Protein AF-A0A2D6ZJS2-F1 (afdb_monomer)

Radius of gyration: 13.73 Å; Cα contacts (8 Å, |Δi|>4): 86; chains: 1; bounding box: 30×41×29 Å

Sequence (83 aa):
YWNRAKSSSPIMCLGKAVIYLGNQEFESAKELSKKIISIDPNYILGLYSLALSEFGLGNFDETLKLANEGLKKFNNYYKCMFI

Foldseek 3Di:
DPPPVVCLDLVNLLVVLVVCLVVLVLVSSLVSLVSSCVVPVLPLSSLVSNLSSCVSVVVPVVSVVSVVVSVVSVVVVVVVVVD

Structure (mmCIF, N/CA/C/O backbone):
data_AF-A0A2D6ZJS2-F1
#
_entry.id   AF-A0A2D6ZJS2-F1
#
loop_
_atom_site.group_PDB
_atom_site.id
_atom_site.type_symbol
_atom_site.label_atom_id
_atom_site.label_alt_id
_atom_site.label_comp_id
_atom_site.label_asym_id
_atom_site.label_entity_id
_atom_site.label_seq_id
_atom_site.pdbx_PDB_ins_code
_atom_site.Cartn_x
_atom_site.Cartn_y
_atom_site.Cartn_z
_atom_site.occupancy
_atom_site.B_iso_or_equiv
_atom_site.auth_seq_id
_atom_site.auth_comp_id
_atom_site.auth_asym_id
_atom_site.auth_atom_id
_atom_site.pdbx_PDB_model_num
ATOM 1 N N . TYR A 1 1 ? 20.312 20.763 -17.775 1.00 35.06 1 TYR A N 1
ATOM 2 C CA . TYR A 1 1 ? 18.981 20.128 -17.886 1.00 35.06 1 TYR A CA 1
ATOM 3 C C . TYR A 1 1 ? 18.907 18.755 -17.184 1.00 35.06 1 TYR A C 1
ATOM 5 O O . TYR A 1 1 ? 18.371 17.820 -17.753 1.00 35.06 1 TYR A O 1
ATOM 13 N N . TRP A 1 2 ? 19.380 18.618 -15.929 1.00 35.97 2 TRP A N 1
ATOM 14 C CA . TRP A 1 2 ? 19.487 17.313 -15.226 1.00 35.97 2 TRP A CA 1
ATOM 15 C C . TRP A 1 2 ? 18.719 17.212 -13.884 1.00 35.97 2 TRP A C 1
ATOM 17 O O . TRP A 1 2 ? 18.743 16.166 -13.242 1.00 35.97 2 TRP A O 1
ATOM 27 N N . ASN A 1 3 ? 18.000 18.261 -13.455 1.00 46.50 3 ASN A N 1
ATOM 28 C CA . ASN A 1 3 ? 17.414 18.317 -12.101 1.00 46.50 3 ASN A CA 1
ATOM 29 C C . ASN A 1 3 ? 15.935 17.905 -11.978 1.00 46.50 3 ASN A C 1
ATOM 31 O O . ASN A 1 3 ? 15.516 17.571 -10.873 1.00 46.50 3 ASN A O 1
ATOM 35 N N . ARG A 1 4 ? 15.145 17.873 -13.065 1.00 47.00 4 ARG A N 1
ATOM 36 C CA . ARG A 1 4 ? 13.718 17.467 -13.010 1.00 47.00 4 ARG A CA 1
ATOM 37 C C . ARG A 1 4 ? 13.497 15.949 -13.060 1.00 47.00 4 ARG A C 1
ATOM 39 O O . ARG A 1 4 ? 12.518 15.457 -12.510 1.00 47.00 4 ARG A O 1
ATOM 46 N N . ALA A 1 5 ? 14.422 15.202 -13.667 1.00 50.62 5 ALA A N 1
ATOM 47 C CA . ALA A 1 5 ? 14.316 13.744 -13.769 1.00 50.62 5 ALA A CA 1
ATOM 48 C C . ALA A 1 5 ? 14.592 13.037 -12.426 1.00 50.62 5 ALA A C 1
ATOM 50 O O . ALA A 1 5 ? 13.915 12.073 -12.085 1.00 50.62 5 ALA A O 1
ATOM 51 N N . LYS A 1 6 ? 15.526 13.551 -11.608 1.00 48.56 6 LYS A N 1
ATOM 52 C CA . LYS A 1 6 ? 15.834 12.977 -10.282 1.00 48.56 6 LYS A CA 1
ATOM 53 C C . LYS A 1 6 ? 14.719 13.182 -9.250 1.00 48.56 6 LYS A C 1
ATOM 55 O O . LYS A 1 6 ? 14.569 12.360 -8.353 1.00 48.56 6 LYS A O 1
ATOM 60 N N . SER A 1 7 ? 13.927 14.247 -9.378 1.00 51.47 7 SER A N 1
ATOM 61 C CA . SER A 1 7 ? 12.832 14.579 -8.452 1.00 51.47 7 SER A CA 1
ATOM 62 C C . SER A 1 7 ? 11.560 13.751 -8.679 1.00 51.47 7 SER A C 1
ATOM 64 O O . SER A 1 7 ? 10.711 13.720 -7.793 1.00 51.47 7 SER A O 1
ATOM 66 N N . SER A 1 8 ? 11.458 13.065 -9.823 1.00 62.69 8 SER A N 1
ATOM 67 C CA . SER A 1 8 ? 10.305 12.236 -10.214 1.00 62.69 8 SER A CA 1
ATOM 68 C C . SER A 1 8 ? 10.648 10.742 -10.298 1.00 62.69 8 SER A C 1
ATOM 70 O O . SER A 1 8 ? 9.876 9.963 -10.844 1.00 62.69 8 SER A O 1
ATOM 72 N N . SER A 1 9 ? 11.823 10.332 -9.806 1.00 74.06 9 SER A N 1
ATOM 73 C CA . SER A 1 9 ? 12.216 8.920 -9.795 1.00 74.06 9 SER A CA 1
ATOM 74 C C . SER A 1 9 ? 11.384 8.142 -8.761 1.00 74.06 9 SER A C 1
ATOM 76 O O . SER A 1 9 ? 11.262 8.625 -7.628 1.00 74.06 9 SER A O 1
ATOM 78 N N . PRO A 1 10 ? 10.880 6.931 -9.085 1.00 75.88 10 PRO A N 1
ATOM 79 C CA . PRO A 1 10 ? 10.163 6.063 -8.143 1.00 75.88 10 PRO A CA 1
ATOM 80 C C . PRO A 1 10 ? 10.894 5.879 -6.811 1.00 75.88 10 PRO A C 1
ATOM 82 O O . PRO A 1 10 ? 10.273 5.881 -5.754 1.00 75.88 10 PRO A O 1
ATOM 85 N N . ILE A 1 11 ? 12.227 5.814 -6.853 1.00 79.25 11 ILE A N 1
ATOM 86 C CA . ILE A 1 11 ? 13.097 5.698 -5.675 1.00 79.25 11 ILE A CA 1
ATOM 87 C C . ILE A 1 11 ? 13.014 6.930 -4.765 1.00 79.25 11 ILE A C 1
ATOM 89 O O . ILE A 1 11 ? 12.965 6.797 -3.545 1.00 79.25 11 ILE A O 1
ATOM 93 N N . MET A 1 12 ? 12.966 8.135 -5.338 1.00 82.69 12 MET A N 1
ATOM 94 C CA . MET A 1 12 ? 12.859 9.369 -4.555 1.00 82.69 12 MET A CA 1
ATOM 95 C C . MET A 1 12 ? 11.463 9.509 -3.936 1.00 82.69 12 MET A C 1
ATOM 97 O O . MET A 1 12 ? 11.327 9.893 -2.774 1.00 82.69 12 MET A O 1
ATOM 101 N N . CYS A 1 13 ? 10.421 9.167 -4.700 1.00 84.88 13 CYS A N 1
ATOM 102 C CA . CYS A 1 13 ? 9.051 9.124 -4.196 1.00 84.88 13 CYS A CA 1
ATOM 103 C C . CYS A 1 13 ? 8.897 8.094 -3.069 1.00 84.88 13 CYS A C 1
ATOM 105 O O . CYS A 1 13 ? 8.247 8.395 -2.071 1.00 84.88 13 CYS A O 1
ATOM 107 N N . LEU A 1 14 ? 9.547 6.933 -3.189 1.00 88.56 14 LEU A N 1
ATOM 108 C CA . LEU A 1 14 ? 9.557 5.899 -2.158 1.00 88.56 14 LEU A CA 1
ATOM 109 C C . LEU A 1 14 ? 10.191 6.402 -0.859 1.00 88.56 14 LEU A C 1
ATOM 111 O O . LEU A 1 14 ? 9.586 6.263 0.199 1.00 88.56 14 LEU A O 1
ATOM 115 N N . GLY A 1 15 ? 11.366 7.037 -0.931 1.00 90.06 15 GLY A N 1
ATOM 116 C CA . GLY A 1 15 ? 12.025 7.591 0.256 1.00 90.06 15 GLY A CA 1
ATOM 117 C C . GLY A 1 15 ? 11.129 8.573 1.019 1.00 90.06 15 GLY A C 1
ATOM 118 O O . GLY A 1 15 ? 11.028 8.505 2.240 1.00 90.06 15 GLY A O 1
ATOM 119 N N . LYS A 1 16 ? 10.402 9.434 0.297 1.00 90.38 16 LYS A N 1
ATOM 120 C CA . LYS A 1 16 ? 9.425 10.352 0.902 1.00 90.38 16 LYS A CA 1
ATOM 121 C C . LYS A 1 16 ? 8.201 9.636 1.478 1.00 90.38 16 LYS A C 1
ATOM 123 O O . LYS A 1 16 ? 7.767 9.992 2.567 1.00 90.38 16 LYS A O 1
ATOM 128 N N . ALA A 1 17 ? 7.662 8.636 0.779 1.00 91.12 17 ALA A N 1
ATOM 129 C CA . ALA A 1 17 ? 6.525 7.858 1.269 1.00 91.12 17 ALA A CA 1
ATOM 130 C C . ALA A 1 17 ? 6.860 7.154 2.593 1.00 91.12 17 ALA A C 1
ATOM 132 O O . ALA A 1 17 ? 6.055 7.174 3.516 1.00 91.12 17 ALA A O 1
ATOM 133 N N . VAL A 1 18 ? 8.074 6.608 2.7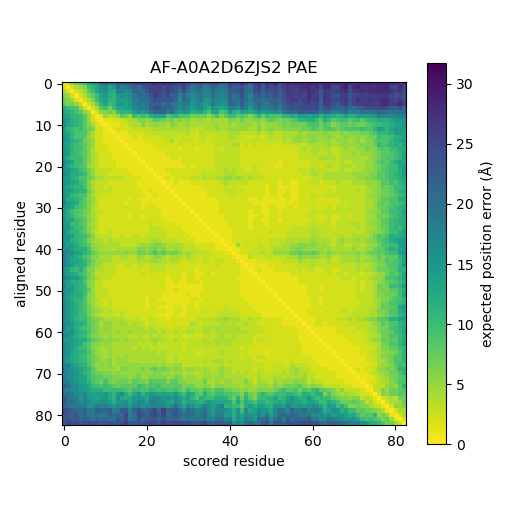21 1.00 92.81 18 VAL A N 1
ATOM 134 C CA . VAL A 1 18 ? 8.552 5.980 3.964 1.00 92.81 18 VAL A CA 1
ATOM 135 C C . VAL A 1 18 ? 8.644 6.987 5.113 1.00 92.81 18 VAL A C 1
ATOM 137 O O . VAL A 1 18 ? 8.242 6.665 6.228 1.00 92.81 18 VAL A O 1
ATOM 140 N N . ILE A 1 19 ? 9.118 8.209 4.853 1.00 94.69 19 ILE A N 1
ATOM 141 C CA . ILE A 1 19 ? 9.153 9.273 5.870 1.00 94.69 19 ILE A CA 1
ATOM 142 C C . ILE A 1 19 ? 7.733 9.613 6.340 1.00 94.69 19 ILE A C 1
ATOM 144 O O . ILE A 1 19 ? 7.488 9.656 7.542 1.00 94.69 19 ILE A O 1
ATOM 148 N N . TYR A 1 20 ? 6.784 9.783 5.414 1.00 94.44 20 TYR A N 1
ATOM 149 C CA . TYR A 1 20 ? 5.388 10.040 5.777 1.00 94.44 20 TYR A CA 1
ATOM 150 C C . TYR A 1 20 ? 4.760 8.895 6.573 1.00 94.44 20 TYR A C 1
ATOM 152 O O . TYR A 1 20 ? 4.070 9.157 7.553 1.00 94.44 20 TYR A O 1
ATOM 160 N N . LEU A 1 21 ? 5.044 7.638 6.219 1.00 94.75 21 LEU A N 1
ATOM 161 C CA . LEU A 1 21 ? 4.605 6.481 7.005 1.00 94.75 21 LEU A CA 1
ATOM 162 C C . LEU A 1 21 ? 5.164 6.521 8.435 1.00 94.75 21 LEU A C 1
ATOM 164 O O . LEU A 1 21 ? 4.421 6.280 9.383 1.00 94.75 21 LEU A O 1
ATOM 168 N N . GLY A 1 22 ? 6.445 6.869 8.603 1.00 93.94 22 GLY A N 1
ATOM 169 C CA . GLY A 1 22 ? 7.072 7.023 9.921 1.00 93.94 22 GLY A CA 1
ATOM 170 C C . GLY A 1 22 ? 6.469 8.159 10.755 1.00 93.94 22 GLY A C 1
ATOM 171 O O . GLY A 1 22 ? 6.350 8.031 11.971 1.00 93.94 22 GLY A O 1
ATOM 172 N N . ASN A 1 23 ? 6.026 9.231 10.097 1.00 95.81 23 ASN A N 1
ATOM 173 C CA . ASN A 1 23 ? 5.349 10.366 10.727 1.00 95.81 23 ASN A CA 1
ATOM 174 C C . ASN A 1 23 ? 3.839 10.152 10.941 1.00 95.81 23 ASN A C 1
ATOM 176 O O . ASN A 1 23 ? 3.173 11.055 11.440 1.00 95.81 23 ASN A O 1
ATOM 180 N N . GLN A 1 24 ? 3.288 8.992 10.561 1.00 94.69 24 GLN A N 1
ATOM 181 C CA . GLN A 1 24 ? 1.842 8.710 10.558 1.00 94.69 24 GLN A CA 1
ATOM 182 C C . GLN A 1 24 ? 1.024 9.624 9.622 1.00 94.69 24 GLN A C 1
ATOM 184 O O . GLN A 1 24 ? -0.194 9.744 9.736 1.00 94.69 24 GLN A O 1
ATOM 189 N N . GLU A 1 25 ? 1.678 10.245 8.641 1.00 96.94 25 GLU A N 1
ATOM 190 C CA . GLU A 1 25 ? 1.050 11.061 7.599 1.00 96.94 25 GLU A CA 1
ATOM 191 C C . GLU A 1 25 ? 0.509 10.161 6.474 1.00 96.94 25 GLU A C 1
ATOM 193 O O . GLU A 1 25 ? 0.969 10.190 5.328 1.00 96.94 25 GLU A O 1
ATOM 198 N N . PHE A 1 26 ? -0.456 9.305 6.810 1.00 95.88 26 PHE A N 1
ATOM 199 C CA . PHE A 1 26 ? -0.867 8.201 5.942 1.00 95.88 26 PHE A CA 1
ATOM 200 C C . PHE A 1 26 ? -1.506 8.646 4.617 1.00 95.88 26 PHE A C 1
ATOM 202 O O . PHE A 1 26 ? -1.249 8.026 3.588 1.00 95.88 26 PHE A O 1
ATOM 209 N N . GLU A 1 27 ? -2.261 9.749 4.589 1.00 96.44 27 GLU A N 1
ATOM 210 C CA . GLU A 1 27 ? -2.810 10.283 3.329 1.00 96.44 27 GLU A CA 1
ATOM 211 C C . GLU A 1 27 ? -1.707 10.772 2.377 1.00 96.44 27 GLU A C 1
ATOM 213 O O . GLU A 1 27 ? -1.707 10.469 1.181 1.00 96.44 27 GLU A O 1
ATOM 218 N N . SER A 1 28 ? -0.698 11.466 2.909 1.00 94.06 28 SER A N 1
ATOM 219 C CA . SER A 1 28 ? 0.458 11.914 2.126 1.00 94.06 28 SER A CA 1
ATOM 220 C C . SER A 1 28 ? 1.257 10.725 1.579 1.00 94.06 28 SER A C 1
ATOM 222 O O . SER A 1 28 ? 1.683 10.728 0.418 1.00 94.06 28 SER A O 1
ATOM 224 N N . ALA A 1 29 ? 1.437 9.681 2.397 1.00 95.00 29 ALA A N 1
ATOM 225 C CA . ALA A 1 29 ? 2.085 8.438 1.989 1.00 95.00 29 ALA A CA 1
ATOM 226 C C . ALA A 1 29 ? 1.296 7.711 0.889 1.00 95.00 29 ALA A C 1
ATOM 228 O O . ALA A 1 29 ? 1.887 7.262 -0.099 1.00 95.00 29 ALA A O 1
ATOM 229 N N . LYS A 1 30 ? -0.034 7.663 1.004 1.00 95.06 30 LYS A N 1
ATOM 230 C CA . LYS A 1 30 ? -0.946 7.073 0.019 1.00 95.06 30 LYS A CA 1
ATOM 231 C C . LYS A 1 30 ? -0.843 7.765 -1.335 1.00 95.06 30 LYS A C 1
ATOM 233 O O . LYS A 1 30 ? -0.645 7.097 -2.352 1.00 95.06 30 LYS A O 1
ATOM 238 N N . GLU A 1 31 ? -0.894 9.093 -1.365 1.00 94.12 31 GLU A N 1
ATOM 239 C CA . GLU A 1 31 ? -0.791 9.862 -2.610 1.00 94.12 31 GLU A CA 1
ATOM 240 C C . GLU A 1 31 ? 0.572 9.699 -3.296 1.00 94.12 31 GLU A C 1
ATOM 242 O O . GLU A 1 31 ? 0.651 9.554 -4.521 1.00 94.12 31 GLU A O 1
ATOM 247 N N . LEU A 1 32 ? 1.665 9.652 -2.528 1.00 91.88 32 LEU A N 1
ATOM 248 C CA . LEU A 1 32 ? 2.976 9.333 -3.095 1.00 91.88 32 LEU A CA 1
ATOM 249 C C . LEU A 1 32 ? 3.053 7.896 -3.608 1.00 91.88 32 LEU A C 1
ATOM 251 O O . LEU A 1 32 ? 3.605 7.670 -4.683 1.00 91.88 32 LEU A O 1
ATOM 255 N N . SER A 1 33 ? 2.476 6.938 -2.889 1.00 92.25 33 SER A N 1
ATOM 256 C CA . SER A 1 33 ? 2.477 5.530 -3.290 1.00 92.25 33 SER A CA 1
ATOM 257 C C . SER A 1 33 ? 1.724 5.315 -4.604 1.00 92.25 33 SER A C 1
ATOM 259 O O . SER A 1 33 ? 2.231 4.642 -5.501 1.00 92.25 33 SER A O 1
ATOM 261 N N . LYS A 1 34 ? 0.578 5.983 -4.792 1.00 91.94 34 LYS A N 1
ATOM 262 C CA . LYS A 1 34 ? -0.145 5.996 -6.077 1.00 91.94 34 LYS A CA 1
ATOM 263 C C . LYS A 1 34 ? 0.705 6.560 -7.215 1.00 91.94 34 LYS A C 1
ATOM 265 O O . LYS A 1 34 ? 0.701 6.003 -8.311 1.00 91.94 34 LYS A O 1
ATOM 270 N N . LYS A 1 35 ? 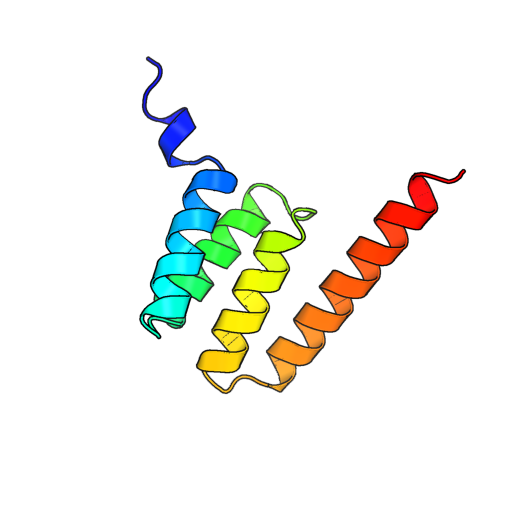1.479 7.624 -6.965 1.00 90.06 35 LYS A N 1
ATOM 271 C CA . LYS A 1 35 ? 2.413 8.170 -7.965 1.00 90.06 35 LYS A CA 1
ATOM 272 C C . LYS A 1 35 ? 3.496 7.162 -8.335 1.00 90.06 35 LYS A C 1
ATOM 274 O O . LYS A 1 35 ? 3.777 7.002 -9.517 1.00 90.06 35 LYS A O 1
ATOM 279 N N . ILE A 1 36 ? 4.060 6.450 -7.360 1.00 88.88 36 ILE A N 1
ATOM 280 C CA . ILE A 1 36 ? 5.061 5.402 -7.611 1.00 88.88 36 ILE A CA 1
ATOM 281 C C . ILE A 1 36 ? 4.478 4.323 -8.532 1.00 88.88 36 ILE A C 1
ATOM 283 O O . ILE A 1 36 ? 5.082 4.013 -9.555 1.00 88.88 36 ILE A O 1
ATOM 287 N N . ILE A 1 37 ? 3.277 3.829 -8.218 1.00 88.31 37 ILE A N 1
ATOM 288 C CA . ILE A 1 37 ? 2.574 2.810 -9.015 1.00 88.31 37 ILE A CA 1
ATOM 289 C C . ILE A 1 37 ? 2.228 3.331 -10.420 1.00 88.31 37 ILE A C 1
ATOM 291 O O . ILE A 1 37 ? 2.286 2.573 -11.382 1.00 88.31 37 ILE A O 1
ATOM 295 N N . SER 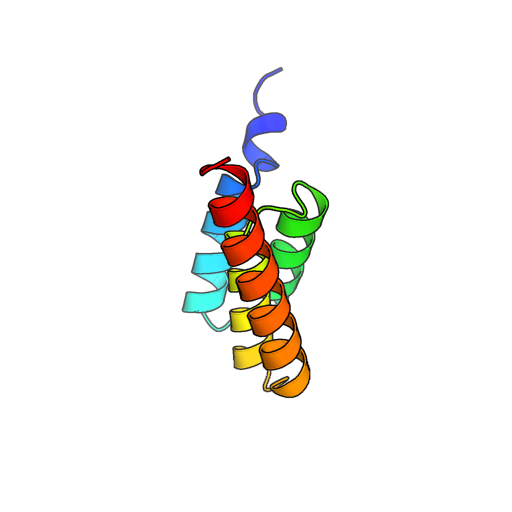A 1 38 ? 1.897 4.619 -10.573 1.00 86.88 38 SER A N 1
ATOM 296 C CA . SER A 1 38 ? 1.640 5.204 -11.898 1.00 86.88 38 SER A CA 1
ATOM 297 C C . SER A 1 38 ? 2.888 5.304 -12.777 1.00 86.88 38 SER A C 1
ATOM 299 O O . SER A 1 38 ? 2.768 5.284 -13.999 1.00 86.88 38 SER A O 1
ATOM 301 N N . ILE A 1 39 ? 4.074 5.420 -12.169 1.00 85.62 39 ILE A N 1
ATOM 302 C CA . ILE A 1 39 ? 5.343 5.457 -12.900 1.00 85.62 39 ILE A CA 1
ATOM 303 C C . ILE A 1 39 ? 5.769 4.034 -13.267 1.00 85.62 39 ILE A C 1
ATOM 305 O O . ILE A 1 39 ? 6.171 3.791 -14.402 1.00 85.62 39 ILE A O 1
ATOM 309 N N . ASP A 1 40 ? 5.672 3.102 -12.318 1.00 81.38 40 ASP A N 1
ATOM 310 C CA . ASP A 1 40 ? 5.954 1.687 -12.538 1.00 81.38 40 ASP A CA 1
ATOM 311 C C . ASP A 1 40 ? 4.921 0.806 -11.804 1.00 81.38 40 ASP A C 1
ATOM 313 O O . ASP A 1 40 ? 5.024 0.590 -10.590 1.00 81.38 40 ASP A O 1
ATOM 317 N N . PRO A 1 41 ? 3.937 0.248 -12.537 1.00 82.06 41 PRO A N 1
ATOM 318 C CA . PRO A 1 41 ? 2.906 -0.621 -11.969 1.00 82.06 41 PRO A CA 1
ATOM 319 C C . PRO A 1 41 ? 3.430 -1.944 -11.393 1.00 82.06 41 PRO A C 1
ATOM 321 O O . PRO A 1 41 ? 2.713 -2.612 -10.638 1.00 82.06 41 PRO A O 1
ATOM 324 N N . ASN A 1 42 ? 4.648 -2.346 -11.766 1.00 79.38 42 ASN A N 1
ATOM 325 C CA . ASN A 1 42 ? 5.309 -3.556 -11.279 1.00 79.38 42 ASN A CA 1
ATOM 326 C C . ASN A 1 42 ? 6.225 -3.276 -10.085 1.00 79.38 42 ASN A C 1
ATOM 328 O O . ASN A 1 42 ? 6.800 -4.209 -9.520 1.00 79.38 42 ASN A O 1
ATOM 332 N N . TYR A 1 43 ? 6.337 -2.018 -9.655 1.00 82.94 43 TYR A N 1
ATOM 333 C CA . TYR A 1 43 ? 7.157 -1.653 -8.515 1.00 82.94 43 TYR A CA 1
ATOM 334 C C . TYR A 1 43 ? 6.491 -2.098 -7.212 1.00 82.94 43 TYR A C 1
ATOM 336 O O . TYR A 1 43 ? 5.672 -1.393 -6.619 1.00 82.94 43 TYR A O 1
ATOM 344 N N . ILE A 1 44 ? 6.867 -3.293 -6.753 1.00 84.56 44 ILE A N 1
ATOM 345 C CA . ILE A 1 44 ? 6.313 -3.959 -5.563 1.00 84.56 44 ILE A CA 1
ATOM 346 C C . ILE A 1 44 ? 6.341 -3.039 -4.335 1.00 84.56 44 ILE A C 1
ATOM 348 O O . ILE A 1 44 ? 5.392 -3.018 -3.555 1.00 84.56 44 ILE A O 1
ATOM 352 N N . LEU A 1 45 ? 7.391 -2.222 -4.192 1.00 86.00 45 LEU A N 1
ATOM 353 C CA . LEU A 1 45 ? 7.522 -1.278 -3.081 1.00 86.00 45 LEU A CA 1
ATOM 354 C C . LEU A 1 45 ? 6.458 -0.169 -3.110 1.00 86.00 45 LEU A C 1
ATOM 356 O O . LEU A 1 45 ? 6.047 0.287 -2.051 1.00 86.00 45 LEU A O 1
ATOM 360 N N . GLY A 1 46 ? 5.961 0.227 -4.286 1.00 89.25 46 GLY A N 1
ATOM 361 C CA . GLY A 1 46 ? 4.849 1.174 -4.401 1.00 89.25 46 GLY A CA 1
ATOM 362 C C . GLY A 1 46 ? 3.534 0.591 -3.880 1.00 89.25 46 GLY A C 1
ATOM 363 O O . GLY A 1 46 ? 2.828 1.251 -3.121 1.00 89.25 46 GLY A O 1
ATOM 364 N N . LEU A 1 47 ? 3.241 -0.669 -4.223 1.00 89.75 47 LEU A N 1
ATOM 365 C CA . LEU A 1 47 ? 2.077 -1.399 -3.698 1.00 89.75 47 LEU A CA 1
ATOM 366 C C . LEU A 1 47 ? 2.189 -1.628 -2.189 1.00 89.75 47 LEU A C 1
ATOM 368 O O . LEU A 1 47 ? 1.212 -1.456 -1.466 1.00 89.75 47 LEU A O 1
ATOM 372 N N . TYR A 1 48 ? 3.388 -1.961 -1.710 1.00 91.00 48 TYR A N 1
ATOM 373 C CA . TYR A 1 48 ? 3.661 -2.130 -0.286 1.00 91.00 48 TYR A CA 1
ATOM 374 C C . TYR A 1 48 ? 3.451 -0.829 0.500 1.00 91.00 48 TYR A C 1
ATOM 376 O O . TYR A 1 48 ? 2.743 -0.827 1.506 1.00 91.00 48 TYR A O 1
ATOM 384 N N . SER A 1 49 ? 4.002 0.294 0.027 1.00 93.12 49 SER A N 1
ATOM 385 C CA . SER A 1 49 ? 3.790 1.599 0.662 1.00 93.12 49 SER A CA 1
ATOM 386 C C . SER A 1 49 ? 2.319 2.024 0.637 1.00 93.12 49 SER A C 1
ATOM 388 O O . SER A 1 49 ? 1.842 2.581 1.626 1.00 93.12 49 SER A O 1
ATOM 390 N N . LEU A 1 50 ? 1.573 1.710 -0.431 1.00 94.31 50 LEU A N 1
ATOM 391 C CA . LEU A 1 50 ? 0.133 1.970 -0.488 1.00 94.31 50 LEU A CA 1
ATOM 392 C C . LEU A 1 50 ? -0.627 1.132 0.549 1.00 94.31 50 LEU A C 1
ATOM 394 O O . LEU A 1 50 ? -1.431 1.686 1.290 1.00 94.31 50 LEU A O 1
ATOM 398 N N . ALA A 1 51 ? -0.323 -0.163 0.660 1.00 93.94 51 ALA A N 1
ATOM 399 C CA . ALA A 1 51 ? -0.947 -1.046 1.644 1.00 93.94 51 ALA A CA 1
ATOM 400 C C . ALA A 1 51 ? -0.688 -0.581 3.088 1.00 93.94 51 ALA A C 1
ATOM 402 O O . ALA A 1 51 ? -1.620 -0.521 3.883 1.00 93.94 51 ALA A O 1
ATOM 403 N N . LEU A 1 52 ? 0.545 -0.183 3.424 1.00 94.44 52 LEU A N 1
ATOM 404 C CA . LEU A 1 52 ? 0.853 0.381 4.746 1.00 94.44 52 LEU A CA 1
ATOM 405 C C . LEU A 1 52 ? 0.120 1.700 5.014 1.00 94.44 52 LEU A C 1
ATOM 407 O O . LEU A 1 52 ? -0.296 1.954 6.143 1.00 94.44 52 LEU A O 1
ATOM 411 N N . SER A 1 53 ? -0.043 2.532 3.984 1.00 96.00 53 SER A N 1
ATOM 412 C CA . SER A 1 53 ? -0.782 3.791 4.102 1.00 96.00 53 SER A CA 1
ATOM 413 C C . SER A 1 53 ? -2.264 3.526 4.387 1.00 96.00 53 SER A C 1
ATOM 415 O O . SER A 1 53 ? -2.816 4.098 5.319 1.00 96.00 53 SER A O 1
ATOM 417 N N . GLU A 1 54 ? -2.899 2.618 3.638 1.00 96.06 54 GLU A N 1
ATOM 418 C CA . GLU A 1 54 ? -4.298 2.222 3.868 1.00 96.06 54 GLU A CA 1
ATOM 419 C C . GLU A 1 54 ? -4.490 1.557 5.237 1.00 96.06 54 GLU A C 1
ATOM 421 O O . GLU A 1 54 ? -5.487 1.818 5.910 1.00 96.06 54 GLU A O 1
ATOM 426 N N . PHE A 1 55 ? -3.515 0.762 5.689 1.00 95.38 55 PHE A N 1
ATOM 427 C CA . PHE A 1 55 ? -3.529 0.160 7.020 1.00 95.38 55 PHE A CA 1
ATOM 428 C C . PHE A 1 55 ? -3.520 1.227 8.119 1.00 95.38 55 PHE A C 1
ATOM 430 O O . PHE A 1 55 ? -4.322 1.159 9.048 1.00 95.38 55 PHE A O 1
ATOM 437 N N . GLY A 1 56 ? -2.657 2.241 7.990 1.00 93.56 56 GLY A N 1
ATOM 438 C CA . GLY A 1 56 ? -2.609 3.375 8.915 1.00 93.56 56 GLY A CA 1
ATOM 439 C C . GLY A 1 56 ? -3.891 4.216 8.926 1.00 93.56 56 GLY A C 1
ATOM 440 O O . GLY A 1 56 ? -4.240 4.785 9.956 1.00 93.56 56 GLY A O 1
ATOM 441 N N . LEU A 1 57 ? -4.630 4.243 7.811 1.00 96.19 57 LEU A N 1
ATOM 442 C CA . LEU A 1 57 ? -5.945 4.889 7.700 1.00 96.19 57 LEU A CA 1
ATOM 443 C C . LEU A 1 57 ? -7.105 4.021 8.221 1.00 96.19 57 LEU A C 1
ATOM 445 O O . LEU A 1 57 ? -8.236 4.497 8.280 1.00 96.19 57 LEU A O 1
ATOM 449 N N . GLY A 1 58 ? -6.853 2.762 8.593 1.00 95.44 58 GLY A N 1
ATOM 450 C CA . GLY A 1 58 ? -7.884 1.816 9.031 1.00 95.44 58 GLY A CA 1
ATOM 451 C C . GLY A 1 58 ? -8.672 1.159 7.891 1.00 95.44 58 GLY A C 1
ATOM 452 O O . GLY A 1 58 ? -9.654 0.461 8.140 1.00 95.44 58 GLY A O 1
ATOM 453 N N . ASN A 1 59 ? -8.242 1.329 6.637 1.00 95.75 59 ASN A N 1
ATOM 454 C CA . ASN A 1 59 ? -8.878 0.736 5.460 1.00 95.75 59 ASN A CA 1
ATOM 455 C C . ASN A 1 59 ? -8.389 -0.710 5.258 1.00 95.75 59 ASN A C 1
ATOM 457 O O . ASN A 1 59 ? -7.653 -1.028 4.315 1.00 95.75 59 ASN A O 1
ATOM 461 N N . PHE A 1 60 ? -8.766 -1.603 6.175 1.00 92.25 60 PHE A N 1
ATOM 462 C CA . PHE A 1 60 ? -8.238 -2.971 6.227 1.00 92.25 60 PHE A CA 1
ATOM 463 C C . PHE A 1 60 ? -8.628 -3.832 5.017 1.00 92.25 60 PHE A C 1
ATOM 465 O O . PHE A 1 60 ? -7.807 -4.619 4.545 1.00 92.25 60 PHE A O 1
ATOM 472 N N . ASP A 1 61 ? -9.828 -3.645 4.466 1.00 92.69 61 ASP A N 1
ATOM 473 C CA . ASP A 1 61 ? -10.278 -4.388 3.281 1.00 92.69 61 ASP A CA 1
ATOM 474 C C . ASP A 1 61 ? -9.411 -4.076 2.053 1.00 92.69 61 ASP A C 1
ATOM 476 O O . ASP A 1 61 ? -8.924 -4.982 1.368 1.00 92.69 61 ASP A O 1
ATOM 480 N N 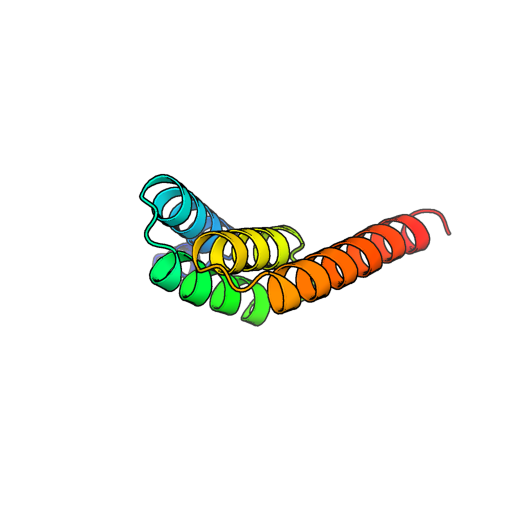. GLU A 1 62 ? -9.146 -2.789 1.805 1.00 90.50 62 GLU A N 1
ATOM 481 C CA . GLU A 1 62 ? -8.286 -2.371 0.693 1.00 90.50 62 GLU A CA 1
ATOM 482 C C . GLU A 1 62 ? -6.831 -2.790 0.942 1.00 90.50 62 GLU A C 1
ATOM 484 O O . GLU A 1 62 ? -6.151 -3.248 0.024 1.00 90.50 62 GLU A O 1
ATOM 489 N N . THR A 1 63 ? -6.373 -2.740 2.196 1.00 91.88 63 THR A N 1
ATOM 490 C CA . THR A 1 63 ? -5.046 -3.236 2.591 1.00 91.88 63 THR A CA 1
ATOM 491 C C . THR A 1 63 ? -4.860 -4.706 2.206 1.00 91.88 63 THR A C 1
ATOM 493 O O . THR A 1 63 ? -3.866 -5.060 1.569 1.00 91.88 63 THR A O 1
ATOM 496 N N . LEU A 1 64 ? -5.821 -5.571 2.551 1.00 90.44 64 LEU A N 1
ATOM 497 C CA . LEU A 1 64 ? -5.768 -7.000 2.229 1.00 90.44 64 LEU A CA 1
ATOM 498 C C . LEU A 1 64 ? -5.774 -7.244 0.719 1.00 90.44 64 LEU A C 1
ATOM 500 O O . LEU A 1 64 ? -5.037 -8.095 0.215 1.00 90.44 64 LEU A O 1
ATOM 504 N N . LYS A 1 65 ? -6.587 -6.491 -0.022 1.00 91.38 65 LYS A N 1
ATOM 505 C CA . LYS A 1 65 ? -6.641 -6.569 -1.484 1.00 91.38 65 LYS A CA 1
ATOM 506 C C . LYS A 1 65 ? -5.297 -6.194 -2.118 1.00 91.38 65 LYS A C 1
ATOM 508 O O . LYS A 1 65 ? -4.791 -6.953 -2.947 1.00 91.38 65 LYS A O 1
ATOM 513 N N . LEU A 1 66 ? -4.693 -5.087 -1.686 1.00 88.75 66 LEU A N 1
ATOM 514 C CA . LEU A 1 66 ? -3.390 -4.620 -2.167 1.00 88.75 66 LEU A CA 1
ATOM 515 C C . LEU A 1 66 ? -2.257 -5.590 -1.817 1.00 88.75 66 LEU A C 1
ATOM 517 O O . LEU A 1 66 ? -1.410 -5.879 -2.662 1.00 88.75 66 LEU A O 1
ATOM 521 N N . ALA A 1 67 ? -2.259 -6.147 -0.604 1.00 87.31 67 ALA A N 1
ATOM 522 C CA . ALA A 1 67 ? -1.282 -7.151 -0.190 1.00 87.31 67 ALA A CA 1
ATOM 523 C C . ALA A 1 67 ? -1.368 -8.417 -1.061 1.00 87.31 67 ALA A C 1
ATOM 525 O O . ALA A 1 67 ? -0.348 -8.919 -1.539 1.00 87.31 67 ALA A O 1
ATOM 526 N N . ASN A 1 68 ? -2.583 -8.899 -1.338 1.00 88.50 68 ASN A N 1
ATOM 527 C CA . ASN A 1 68 ? -2.806 -10.045 -2.219 1.00 88.50 68 ASN A CA 1
ATOM 528 C C . ASN A 1 68 ? -2.368 -9.772 -3.666 1.00 88.50 68 ASN A C 1
ATOM 530 O O . ASN A 1 68 ? -1.809 -10.656 -4.319 1.00 88.50 68 ASN A O 1
ATOM 534 N N . GLU A 1 69 ? -2.596 -8.561 -4.182 1.00 86.94 69 GLU A N 1
ATOM 535 C CA . GLU A 1 69 ? -2.091 -8.159 -5.499 1.00 86.94 6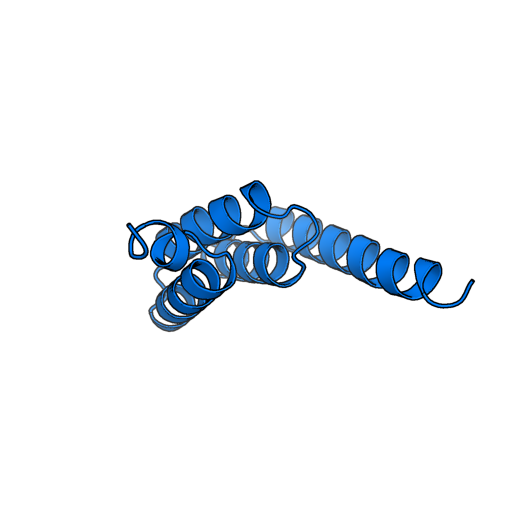9 GLU A CA 1
ATOM 536 C C . GLU A 1 69 ? -0.557 -8.141 -5.527 1.00 86.94 69 GLU A C 1
ATOM 538 O O . GLU A 1 69 ? 0.051 -8.711 -6.439 1.00 86.94 69 GLU A O 1
ATOM 543 N N . GLY A 1 70 ? 0.069 -7.549 -4.506 1.00 84.50 70 GLY A N 1
ATOM 544 C CA . GLY A 1 70 ? 1.521 -7.513 -4.352 1.00 84.50 70 GLY A CA 1
ATOM 545 C C . GLY A 1 70 ? 2.134 -8.913 -4.330 1.00 84.50 70 GLY A C 1
ATOM 546 O O . GLY A 1 70 ? 3.089 -9.174 -5.060 1.00 84.50 70 GLY A O 1
ATOM 547 N N . LEU A 1 71 ? 1.537 -9.845 -3.578 1.00 84.12 71 LEU A N 1
ATOM 548 C CA . LEU A 1 71 ? 1.963 -11.247 -3.529 1.00 84.12 71 LEU A CA 1
ATOM 549 C C . LEU A 1 71 ? 1.828 -11.951 -4.883 1.00 84.12 71 LEU A C 1
ATOM 551 O O . LEU A 1 71 ? 2.741 -12.669 -5.287 1.00 84.12 71 LEU A O 1
ATOM 555 N N . LYS A 1 72 ? 0.728 -11.737 -5.615 1.00 85.00 72 LYS A N 1
ATOM 556 C CA . LYS A 1 72 ? 0.559 -12.302 -6.965 1.00 85.00 72 LYS A CA 1
ATOM 557 C C . LYS A 1 72 ? 1.618 -11.778 -7.931 1.00 85.00 72 LYS A C 1
ATOM 559 O O . LYS A 1 72 ? 2.196 -12.566 -8.674 1.00 85.00 72 LYS A O 1
ATOM 564 N N . LYS A 1 73 ? 1.891 -10.470 -7.910 1.00 80.75 73 LYS A N 1
ATOM 565 C CA . LYS A 1 73 ? 2.930 -9.849 -8.747 1.00 80.75 73 LYS A CA 1
ATOM 566 C C . LYS A 1 73 ? 4.321 -10.358 -8.393 1.00 80.75 73 LYS A C 1
ATOM 568 O O . LYS A 1 73 ? 5.061 -10.735 -9.294 1.00 80.75 73 LYS A O 1
ATOM 573 N N . PHE A 1 74 ? 4.636 -10.445 -7.103 1.00 78.69 74 PHE A N 1
ATOM 574 C CA . PHE A 1 74 ? 5.879 -11.034 -6.613 1.00 78.69 74 PHE A CA 1
ATOM 575 C C . PHE A 1 74 ? 6.0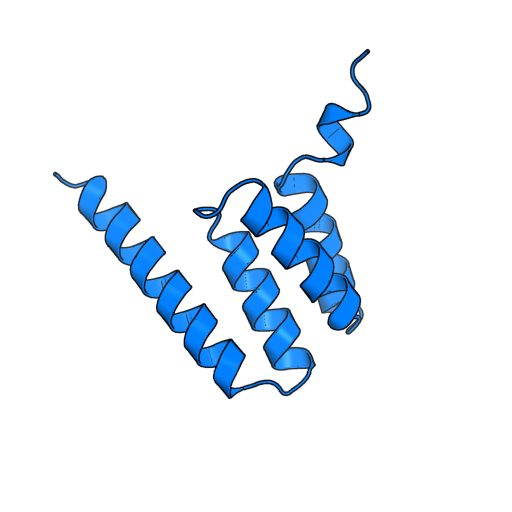17 -12.478 -7.107 1.00 78.69 74 PHE A C 1
ATOM 577 O O . PHE A 1 74 ? 6.969 -12.797 -7.806 1.00 78.69 74 PHE A O 1
ATOM 584 N N . ASN A 1 75 ? 5.026 -13.336 -6.859 1.00 80.00 75 ASN A N 1
ATOM 585 C CA . ASN A 1 75 ? 5.072 -14.743 -7.259 1.00 80.00 75 ASN A CA 1
ATOM 586 C C . ASN A 1 75 ? 5.194 -14.932 -8.784 1.00 80.00 75 ASN A C 1
ATOM 588 O O . ASN A 1 75 ? 5.950 -15.783 -9.248 1.00 80.00 75 ASN A O 1
ATOM 592 N N . ASN A 1 76 ? 4.498 -14.107 -9.573 1.00 74.19 76 ASN A N 1
ATOM 593 C CA . ASN A 1 76 ? 4.633 -14.100 -11.030 1.00 74.19 76 ASN A CA 1
ATOM 594 C C . ASN A 1 76 ? 6.030 -13.656 -11.481 1.00 74.19 76 ASN A C 1
ATOM 596 O O . ASN A 1 76 ? 6.572 -14.242 -12.416 1.00 74.19 76 ASN A O 1
ATOM 600 N N . TYR A 1 77 ? 6.626 -12.668 -10.808 1.00 66.62 77 TYR A N 1
ATOM 601 C CA . TYR A 1 77 ? 7.985 -12.210 -11.091 1.00 66.62 77 TYR A CA 1
ATOM 602 C C . TYR A 1 77 ? 9.010 -13.343 -10.918 1.00 66.62 77 TYR A C 1
ATOM 604 O O . TYR A 1 77 ? 9.802 -13.584 -11.826 1.00 66.62 77 TYR A O 1
ATOM 612 N N . TYR A 1 78 ? 8.942 -14.115 -9.824 1.00 60.94 78 TYR A N 1
ATOM 613 C CA . TYR A 1 78 ? 9.824 -15.280 -9.644 1.00 60.94 78 TYR A CA 1
ATOM 614 C C . TYR A 1 78 ? 9.521 -16.390 -10.644 1.00 60.94 78 TYR A C 1
ATOM 616 O O . TYR A 1 78 ? 10.444 -16.965 -11.210 1.00 60.94 78 TYR A O 1
ATOM 624 N N . LYS A 1 79 ? 8.244 -16.665 -10.928 1.00 63.72 79 LYS A N 1
ATOM 625 C CA . LYS A 1 79 ? 7.875 -17.695 -11.904 1.00 63.72 79 LYS A CA 1
ATOM 626 C C . LYS A 1 79 ? 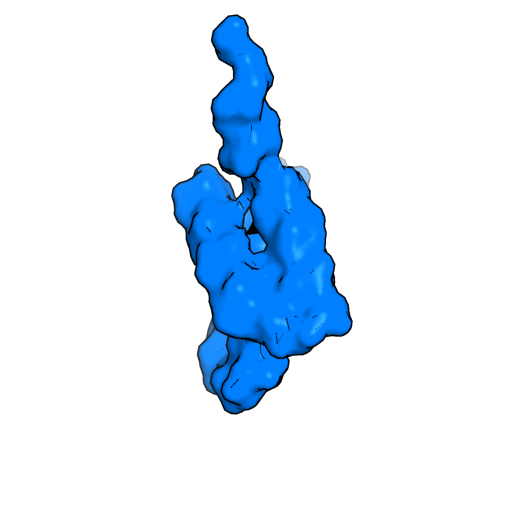8.414 -17.397 -13.308 1.00 63.72 79 LYS A C 1
ATOM 628 O O . LYS A 1 79 ? 8.818 -18.330 -13.985 1.00 63.72 79 LYS A O 1
ATOM 633 N N . CYS A 1 80 ? 8.460 -16.134 -13.734 1.00 56.75 80 CYS A N 1
ATOM 634 C CA . CYS A 1 80 ? 9.026 -15.739 -15.031 1.00 56.75 80 CYS A CA 1
ATOM 635 C C . CYS A 1 80 ? 10.560 -15.796 -15.090 1.00 56.75 80 CYS A C 1
ATOM 637 O O . CYS A 1 80 ? 11.108 -15.834 -16.183 1.00 56.75 80 CYS A O 1
ATOM 639 N N . MET A 1 81 ? 11.251 -15.770 -13.949 1.00 50.47 81 MET A N 1
ATOM 640 C CA . MET A 1 81 ? 12.718 -15.752 -13.892 1.00 50.47 81 MET A CA 1
ATOM 641 C C . MET A 1 81 ? 13.342 -17.158 -13.885 1.00 50.47 81 MET A C 1
ATOM 643 O O . MET A 1 81 ? 14.537 -17.298 -14.122 1.00 50.47 81 MET A O 1
ATOM 647 N N . PHE A 1 82 ? 12.541 -18.190 -13.607 1.00 51.31 82 PHE A N 1
ATOM 648 C CA . PHE A 1 82 ? 12.972 -19.592 -13.527 1.00 51.31 82 PHE A CA 1
ATOM 649 C C . PHE A 1 82 ? 12.458 -20.466 -14.691 1.00 51.31 82 PHE A C 1
ATOM 651 O O . PHE A 1 82 ? 12.430 -21.690 -14.560 1.00 51.31 82 PHE A O 1
ATOM 658 N N . ILE A 1 83 ? 12.051 -19.860 -15.813 1.00 46.88 83 ILE A N 1
ATOM 659 C CA . ILE A 1 83 ? 11.711 -20.540 -17.08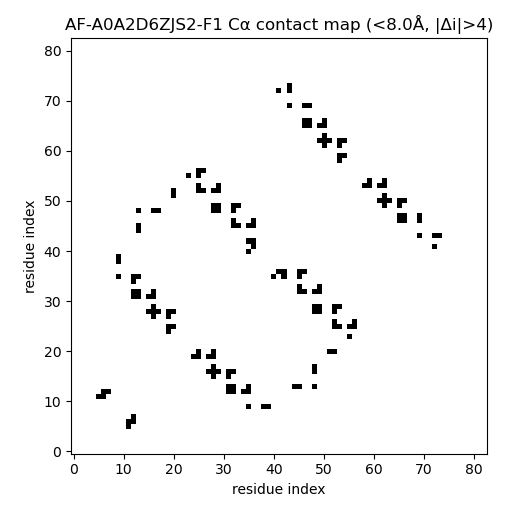0 1.00 46.88 83 ILE A CA 1
ATOM 660 C C . ILE A 1 83 ? 12.706 -20.071 -18.138 1.00 46.88 83 ILE A C 1
ATOM 662 O O . ILE A 1 83 ? 13.203 -20.935 -18.890 1.00 46.88 83 ILE A O 1
#

pLDDT: mean 82.58, std 15.94, range [35.06, 96.94]

Secondary structure (DSSP, 8-state):
--HHHHTT-HHHHHHHHHHHHHTT-HHHHHHHHHHHHHH-TT-HHHHHHHHHHHHHTT-HHHHHHHHHHHHHHHHHHHHHH--

Mean predicted aligned error: 6.8 Å

S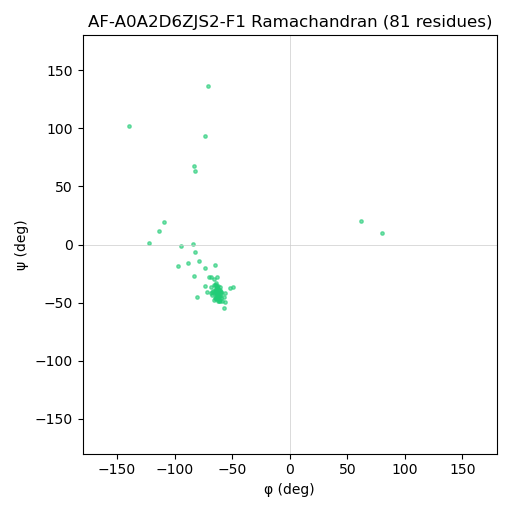olvent-accessible surface area (backbone atoms only — not comparable to full-atom values): 4396 Å² total; per-residue (Å²): 144,73,70,70,65,63,74,69,30,56,68,51,38,47,57,51,24,52,53,24,51,75,69,68,37,22,69,62,10,30,58,35,14,52,50,27,30,72,77,36,79,80,42,56,67,23,43,49,43,27,24,54,14,31,46,70,69,66,41,53,71,62,19,53,53,38,49,53,50,42,51,51,52,50,54,50,55,56,58,68,74,77,110

Nearest PDB structures (foldseek):
  3vtx-assembly2_B  TM=8.803E-01  e=5.985E-03  Candidatus Magnetobacterium bavaricum
  4j8e-assembly1_A  TM=9.218E-01  e=1.413E-02  Rattus norvegicus
  4gco-assembly1_A  TM=9.120E-01  e=1.777E-02  Caenorhabditis elegans
  3q4a-assembly1_B  TM=9.415E-01  e=5.279E-02  Mus musculus
  6q3q-assembly1_B  TM=9.358E-01  e=5.919E-02  Arabidopsis